Protein AF-A0A9J7Z2G0-F1 (afdb_monomer_lite)

Structure (mmCIF, N/CA/C/O backbone):
data_AF-A0A9J7Z2G0-F1
#
_entry.id   AF-A0A9J7Z2G0-F1
#
loop_
_atom_site.group_PDB
_atom_site.id
_atom_site.type_symbol
_atom_site.label_atom_id
_atom_site.label_alt_id
_atom_site.label_comp_id
_atom_site.label_asym_id
_atom_site.label_entity_id
_atom_site.label_seq_id
_atom_site.pdbx_PDB_ins_code
_atom_site.Cartn_x
_atom_site.Cartn_y
_atom_site.Cartn_z
_atom_site.occupancy
_atom_site.B_iso_or_equiv
_atom_site.auth_seq_id
_atom_site.auth_comp_id
_atom_site.auth_asym_id
_atom_site.auth_atom_id
_atom_site.pdbx_PDB_model_num
ATOM 1 N N . MET A 1 1 ? 30.713 -12.172 -18.443 1.00 35.97 1 MET A N 1
ATOM 2 C CA . MET A 1 1 ? 30.076 -11.148 -17.592 1.00 35.97 1 MET A CA 1
ATOM 3 C C . MET A 1 1 ? 29.153 -10.336 -18.476 1.00 35.97 1 MET A C 1
ATOM 5 O O . MET A 1 1 ? 29.620 -9.737 -19.434 1.00 35.97 1 MET A O 1
ATOM 9 N N . LEU A 1 2 ? 27.849 -10.453 -18.229 1.00 35.03 2 LEU A N 1
ATOM 10 C CA . LEU A 1 2 ? 26.790 -9.751 -18.948 1.00 35.03 2 LEU A CA 1
ATOM 11 C C . LEU A 1 2 ? 26.862 -8.249 -18.650 1.00 35.03 2 LEU A C 1
ATOM 13 O O . LEU A 1 2 ? 26.933 -7.889 -17.480 1.00 35.03 2 LEU A O 1
ATOM 17 N N . SER A 1 3 ? 26.760 -7.403 -19.676 1.00 34.62 3 SER A N 1
ATOM 18 C CA . SER A 1 3 ? 25.885 -6.221 -19.673 1.00 34.62 3 SER A CA 1
ATOM 19 C C . SER A 1 3 ? 26.054 -5.448 -20.981 1.00 34.62 3 SER A C 1
ATOM 21 O O . SER A 1 3 ? 27.073 -4.801 -21.182 1.00 34.62 3 SER A O 1
ATOM 23 N N . CYS A 1 4 ? 25.042 -5.508 -21.840 1.00 28.81 4 CYS A N 1
ATOM 24 C CA . CYS A 1 4 ? 24.604 -4.383 -22.662 1.00 28.81 4 CYS A CA 1
ATOM 25 C C . CYS A 1 4 ? 23.135 -4.657 -22.999 1.00 28.81 4 CYS A C 1
ATOM 27 O O . CYS A 1 4 ? 22.823 -5.391 -23.933 1.00 28.81 4 CYS A O 1
ATOM 29 N N . CYS A 1 5 ? 22.228 -4.122 -22.176 1.00 31.44 5 CYS A N 1
ATOM 30 C CA . CYS A 1 5 ? 20.826 -3.993 -22.551 1.00 31.44 5 CYS A CA 1
ATOM 31 C C . CYS A 1 5 ? 20.758 -3.094 -23.783 1.00 31.44 5 CYS A C 1
ATOM 33 O O . CYS A 1 5 ? 20.996 -1.891 -23.700 1.00 31.44 5 CYS A O 1
ATOM 35 N N . GLN A 1 6 ? 20.428 -3.704 -24.913 1.00 35.38 6 GLN A N 1
ATOM 36 C CA . GLN A 1 6 ? 20.092 -3.030 -26.148 1.00 35.38 6 GLN A CA 1
ATOM 37 C C . GLN A 1 6 ? 18.622 -3.325 -26.423 1.00 35.38 6 GLN A C 1
ATOM 39 O O . GLN A 1 6 ? 18.268 -4.429 -26.821 1.00 35.38 6 GLN A O 1
ATOM 44 N N . ALA A 1 7 ? 17.764 -2.344 -26.176 1.00 35.56 7 ALA A N 1
ATOM 45 C CA . ALA A 1 7 ? 16.474 -2.236 -26.838 1.00 35.56 7 ALA A CA 1
ATOM 46 C C . ALA A 1 7 ? 16.073 -0.765 -26.804 1.00 35.56 7 ALA A C 1
ATOM 48 O O . ALA A 1 7 ? 15.601 -0.234 -25.801 1.00 35.56 7 ALA A O 1
ATOM 49 N N . ALA A 1 8 ? 16.364 -0.106 -27.918 1.00 35.75 8 ALA A N 1
ATOM 50 C CA . ALA A 1 8 ? 15.862 1.206 -28.254 1.00 35.75 8 ALA A CA 1
ATOM 51 C C . ALA A 1 8 ? 14.342 1.142 -28.464 1.00 35.75 8 ALA A C 1
ATOM 53 O O . ALA A 1 8 ? 13.845 0.210 -29.095 1.00 35.75 8 ALA A O 1
ATOM 54 N N . PHE A 1 9 ? 13.626 2.172 -28.018 1.00 31.77 9 PHE A N 1
ATOM 55 C CA . PHE A 1 9 ? 12.372 2.572 -28.646 1.00 31.77 9 PHE A CA 1
ATOM 56 C C . PHE A 1 9 ? 12.591 3.973 -29.215 1.00 31.77 9 PHE A C 1
ATOM 58 O O . PHE A 1 9 ? 12.751 4.944 -28.479 1.00 31.77 9 PHE A O 1
ATOM 65 N N . GLN A 1 10 ? 12.700 4.043 -30.540 1.00 34.38 10 GLN A N 1
ATOM 66 C CA . GLN A 1 10 ? 12.714 5.281 -31.306 1.00 34.38 10 GLN A CA 1
ATOM 67 C C . GLN A 1 10 ? 11.267 5.699 -31.571 1.00 34.38 10 GLN A C 1
ATOM 69 O O . GLN A 1 10 ? 10.524 4.923 -32.161 1.00 34.38 10 GLN A O 1
ATOM 74 N N . ILE A 1 11 ? 10.908 6.944 -31.249 1.00 35.47 11 ILE A N 1
ATOM 75 C CA . ILE A 1 11 ? 10.063 7.758 -32.132 1.00 35.47 11 ILE A CA 1
ATOM 76 C C . ILE A 1 11 ? 10.730 9.135 -32.250 1.00 35.47 11 ILE A C 1
ATOM 78 O O . ILE A 1 11 ? 10.776 9.908 -31.302 1.00 35.47 11 ILE A O 1
ATOM 82 N N . LEU A 1 12 ? 11.331 9.322 -33.428 1.00 36.03 12 LEU A N 1
ATOM 83 C CA . LEU A 1 12 ? 11.618 10.543 -34.189 1.00 36.03 12 LEU A CA 1
ATOM 84 C C . LEU A 1 12 ? 11.466 11.897 -33.469 1.00 36.03 12 LEU A C 1
ATOM 86 O O . LEU A 1 12 ? 10.366 12.281 -33.105 1.00 36.03 12 LEU A O 1
ATOM 90 N N . HIS A 1 13 ? 12.535 12.698 -33.442 1.00 33.91 13 HIS A N 1
ATOM 91 C CA . HIS A 1 13 ? 12.681 13.829 -34.368 1.00 33.91 13 HIS A CA 1
ATOM 92 C C . HIS A 1 13 ? 14.076 14.477 -34.259 1.00 33.91 13 HIS A C 1
ATOM 94 O O . HIS A 1 13 ? 14.546 14.823 -33.183 1.00 33.91 13 HIS A O 1
ATOM 100 N N . ASN A 1 14 ? 14.643 14.713 -35.442 1.00 32.53 14 ASN A N 1
ATOM 101 C CA . ASN A 1 14 ? 15.646 15.710 -35.819 1.00 32.53 14 ASN A CA 1
ATOM 102 C C . ASN A 1 14 ? 17.164 15.464 -35.668 1.00 32.53 14 ASN A C 1
ATOM 104 O O . ASN A 1 14 ? 17.743 15.386 -34.593 1.00 32.53 14 ASN A O 1
ATOM 108 N N . THR A 1 15 ? 17.766 15.520 -36.866 1.00 36.56 15 THR A N 1
ATOM 109 C CA . THR A 1 15 ? 19.086 16.044 -37.248 1.00 36.56 15 THR A CA 1
ATOM 110 C C . THR A 1 15 ? 20.342 15.256 -36.872 1.00 36.56 15 THR A C 1
ATOM 112 O O . THR A 1 15 ? 20.938 15.435 -35.822 1.00 36.56 15 THR A O 1
ATOM 115 N N . ALA A 1 16 ? 20.759 14.466 -37.869 1.00 34.38 16 ALA A N 1
ATOM 116 C CA . ALA A 1 16 ? 22.064 14.513 -38.533 1.00 34.38 16 ALA A CA 1
ATOM 117 C C . ALA A 1 16 ? 23.343 14.208 -37.728 1.00 34.38 16 ALA A C 1
ATOM 119 O O . ALA A 1 16 ? 23.785 14.983 -36.892 1.00 34.38 16 ALA A O 1
ATOM 120 N N . GLY A 1 17 ? 24.046 13.170 -38.198 1.00 31.39 17 GLY A N 1
ATOM 121 C CA . GLY A 1 17 ? 25.490 13.273 -38.416 1.00 31.39 17 GLY A CA 1
ATOM 122 C C . GLY A 1 17 ? 26.385 12.529 -37.430 1.00 31.39 17 GLY A C 1
ATOM 123 O O . GLY A 1 17 ? 26.792 13.081 -36.422 1.00 31.39 17 GLY A O 1
ATOM 124 N N . LEU A 1 18 ? 26.732 11.295 -37.815 1.00 38.94 18 LEU A N 1
ATOM 125 C CA . LEU A 1 18 ? 28.048 10.648 -37.682 1.00 38.94 18 LEU A CA 1
ATOM 126 C C . LEU A 1 18 ? 28.835 10.883 -36.380 1.00 38.94 18 LEU A C 1
ATOM 128 O O . LEU A 1 18 ? 29.514 11.892 -36.243 1.00 38.94 18 LEU A O 1
ATOM 132 N N . ASN A 1 19 ? 28.923 9.857 -35.526 1.00 36.66 19 ASN A N 1
ATOM 133 C CA . ASN A 1 19 ? 30.047 9.734 -34.598 1.00 36.66 19 ASN A CA 1
ATOM 134 C C . ASN A 1 19 ? 30.812 8.433 -34.831 1.00 36.66 19 ASN A C 1
ATOM 136 O O . ASN A 1 19 ? 30.403 7.334 -34.463 1.00 36.66 19 ASN A O 1
ATOM 140 N N . HIS A 1 20 ? 31.948 8.633 -35.488 1.00 35.44 20 HIS A N 1
ATOM 141 C CA . HIS A 1 20 ? 33.084 7.741 -35.601 1.00 35.44 20 HIS A CA 1
ATOM 142 C C . HIS A 1 20 ? 33.699 7.557 -34.201 1.00 35.44 20 HIS A C 1
ATOM 144 O O . HIS A 1 20 ? 34.057 8.534 -33.544 1.00 35.44 20 HIS A O 1
ATOM 150 N N . CYS A 1 21 ? 33.838 6.322 -33.720 1.00 33.44 21 CYS A N 1
ATOM 151 C CA . CYS A 1 21 ? 34.615 6.043 -32.514 1.00 33.44 21 CYS A CA 1
ATOM 152 C C . CYS A 1 21 ? 36.114 6.068 -32.842 1.00 33.44 21 CYS A C 1
ATOM 154 O O . CYS A 1 21 ? 36.571 5.188 -33.568 1.00 33.44 21 CYS A O 1
ATOM 156 N N . ASN A 1 22 ? 36.905 6.972 -32.246 1.00 34.47 22 ASN A N 1
ATOM 157 C CA . ASN A 1 22 ? 38.257 6.607 -31.799 1.00 34.47 22 ASN A CA 1
ATOM 158 C C . ASN A 1 22 ? 38.943 7.610 -30.848 1.00 34.47 22 ASN A C 1
ATOM 160 O O . ASN A 1 22 ? 39.046 8.794 -31.135 1.00 34.47 22 ASN A O 1
ATOM 164 N N . ARG A 1 23 ? 39.507 7.014 -29.786 1.00 38.66 23 ARG A N 1
ATOM 165 C CA . ARG A 1 23 ? 40.849 7.192 -29.190 1.00 38.66 23 ARG A CA 1
ATOM 166 C C . ARG A 1 23 ? 41.344 8.550 -28.650 1.00 38.66 23 ARG A C 1
ATOM 168 O O . ARG A 1 23 ? 41.583 9.492 -29.383 1.00 38.66 23 ARG A O 1
ATOM 175 N N . HIS A 1 24 ? 41.703 8.486 -27.356 1.00 31.61 24 HIS A N 1
ATOM 176 C CA . HIS A 1 24 ? 42.958 8.930 -26.715 1.00 31.61 24 HIS A CA 1
ATOM 177 C C . HIS A 1 24 ? 43.595 10.265 -27.156 1.00 31.61 24 HIS A C 1
ATOM 179 O O . HIS A 1 24 ? 44.191 10.332 -28.222 1.00 31.61 24 HIS A O 1
ATOM 185 N N . SER A 1 25 ? 43.735 11.224 -26.230 1.00 35.62 25 SER A N 1
ATOM 186 C CA . SER A 1 25 ? 45.020 11.549 -25.572 1.00 35.62 25 SER A CA 1
ATOM 187 C C . SER A 1 25 ? 44.882 12.753 -24.619 1.00 35.62 25 SER A C 1
ATOM 189 O O . SER A 1 25 ? 43.899 13.483 -24.632 1.00 35.62 25 SER A O 1
ATOM 191 N N . LYS A 1 26 ? 45.882 12.892 -23.749 1.00 42.88 26 LYS A N 1
ATOM 192 C CA . LYS A 1 26 ? 46.032 13.771 -22.580 1.00 42.88 26 LYS A CA 1
ATOM 193 C C . LYS A 1 26 ? 46.103 15.262 -22.954 1.00 42.88 26 LYS A C 1
ATOM 195 O O . LYS A 1 26 ? 46.823 15.584 -23.888 1.00 42.88 26 LYS A O 1
ATOM 200 N N . SER A 1 27 ? 45.538 16.163 -22.139 1.00 32.69 27 SER A N 1
ATOM 201 C CA . SER A 1 27 ? 46.231 17.400 -21.721 1.00 32.69 27 SER A CA 1
ATOM 202 C C . SER A 1 27 ? 45.491 18.158 -20.612 1.00 32.69 27 SER A C 1
ATOM 204 O O . SER A 1 27 ? 44.267 18.171 -20.526 1.00 32.69 27 SER A O 1
ATOM 206 N N . THR A 1 28 ? 46.290 18.774 -19.754 1.00 41.06 28 THR A N 1
ATOM 207 C CA . THR A 1 28 ? 45.977 19.458 -18.501 1.00 41.06 28 THR A CA 1
ATOM 208 C C . THR A 1 28 ? 45.568 20.909 -18.751 1.00 41.06 28 THR A C 1
ATOM 210 O O . THR A 1 28 ? 46.374 21.656 -19.293 1.00 41.06 28 THR A O 1
ATOM 213 N N . VAL A 1 29 ? 44.409 21.364 -18.256 1.00 45.06 29 VAL A N 1
ATOM 214 C CA . VAL A 1 29 ? 44.161 22.796 -17.985 1.00 45.06 29 VAL A CA 1
ATOM 215 C C . VAL A 1 29 ? 43.347 22.940 -16.695 1.00 45.06 29 VAL A C 1
ATOM 217 O O . VAL A 1 29 ? 42.238 22.428 -16.562 1.00 45.06 29 VAL A O 1
ATOM 220 N N . LYS A 1 30 ? 43.942 23.618 -15.709 1.00 42.94 30 LYS A N 1
ATOM 221 C CA . LYS A 1 30 ? 43.324 24.015 -14.437 1.00 42.94 30 LYS A CA 1
ATOM 222 C C . LYS A 1 30 ? 42.410 25.234 -14.642 1.00 42.94 30 LYS A C 1
ATOM 224 O O . LYS A 1 30 ? 42.789 26.157 -15.350 1.00 42.94 30 LYS A O 1
ATOM 229 N N . ARG A 1 31 ? 41.373 25.302 -13.788 1.00 36.78 31 ARG A N 1
ATOM 230 C CA . ARG A 1 31 ? 40.747 26.516 -13.205 1.00 36.78 31 ARG A CA 1
ATOM 231 C C . ARG A 1 31 ? 39.585 27.156 -13.992 1.00 36.78 31 ARG A C 1
ATOM 233 O O . ARG A 1 31 ? 39.802 27.929 -14.907 1.00 36.78 31 ARG A O 1
ATOM 240 N N . LEU A 1 32 ? 38.360 26.985 -13.491 1.00 36.69 32 LEU A N 1
ATOM 241 C CA . LEU A 1 32 ? 37.660 27.996 -12.680 1.00 36.69 32 LEU A CA 1
ATOM 242 C C . LEU A 1 32 ? 36.453 27.327 -12.000 1.00 36.69 32 LEU A C 1
ATOM 244 O O . LEU A 1 32 ? 35.655 26.659 -12.649 1.00 36.69 32 LEU A O 1
ATOM 248 N N . ARG A 1 33 ? 36.349 27.460 -10.674 1.00 47.72 33 ARG A N 1
ATOM 249 C CA . ARG A 1 33 ? 35.163 27.049 -9.918 1.00 47.72 33 ARG A CA 1
ATOM 250 C C . ARG A 1 33 ? 34.082 28.103 -10.136 1.00 47.72 33 ARG A C 1
ATOM 252 O O . ARG A 1 33 ? 34.175 29.173 -9.545 1.00 47.72 33 ARG A O 1
ATOM 259 N N . THR A 1 34 ? 33.053 27.768 -10.900 1.00 44.78 34 THR A N 1
ATOM 260 C CA . THR A 1 34 ? 31.763 28.456 -10.819 1.00 44.78 34 THR A CA 1
ATOM 261 C C . THR A 1 34 ? 30.806 27.500 -10.121 1.00 44.78 34 THR A C 1
ATOM 263 O O . THR A 1 34 ? 30.334 26.531 -10.706 1.00 44.78 34 THR A O 1
ATOM 266 N N . LEU A 1 35 ? 30.608 27.715 -8.821 1.00 52.28 35 LEU A N 1
ATOM 267 C CA . LEU A 1 35 ? 29.524 27.094 -8.068 1.00 52.28 35 LEU A CA 1
ATOM 268 C C . LEU A 1 35 ? 28.224 27.719 -8.578 1.00 52.28 35 LEU A C 1
ATOM 270 O O . LEU A 1 35 ? 28.014 28.910 -8.367 1.00 52.28 35 LEU A O 1
ATOM 274 N N . SER A 1 36 ? 27.375 26.946 -9.254 1.00 47.72 36 SER A N 1
ATOM 275 C CA . SER A 1 36 ? 26.015 27.383 -9.561 1.00 47.72 36 SER A CA 1
ATOM 276 C C . SER A 1 36 ? 25.017 26.251 -9.343 1.00 47.72 36 SER A C 1
ATOM 278 O O . SER A 1 36 ? 25.036 25.242 -10.038 1.00 47.72 36 SER A O 1
ATOM 280 N N . LEU A 1 37 ? 24.222 26.487 -8.300 1.00 45.59 37 LEU A N 1
ATOM 281 C CA . LEU A 1 37 ? 22.888 26.005 -7.964 1.00 45.59 37 LEU A CA 1
ATOM 282 C C . LEU A 1 37 ? 22.573 24.507 -8.099 1.00 45.59 37 LEU A C 1
ATOM 284 O O . LEU A 1 37 ? 22.279 23.974 -9.159 1.00 45.59 37 LEU A O 1
ATOM 288 N N . HIS A 1 38 ? 22.529 23.894 -6.915 1.00 39.88 38 HIS A N 1
ATOM 289 C CA . HIS A 1 38 ? 21.610 22.845 -6.491 1.00 39.88 38 HIS A CA 1
ATOM 290 C C . HIS A 1 38 ? 20.366 22.679 -7.383 1.00 39.88 38 HIS A C 1
ATOM 292 O O . HIS A 1 38 ? 19.371 23.373 -7.194 1.00 39.88 38 HIS A O 1
ATOM 298 N N . GLU A 1 39 ? 20.358 21.648 -8.220 1.00 47.91 39 GLU A N 1
ATOM 299 C CA . GLU A 1 39 ? 19.158 20.830 -8.357 1.00 47.91 39 GLU A CA 1
ATOM 300 C C . GLU A 1 39 ? 19.327 19.634 -7.427 1.00 47.91 39 GLU A C 1
ATOM 302 O O . GLU A 1 39 ? 19.756 18.548 -7.812 1.00 47.91 39 GLU A O 1
ATOM 307 N N . VAL A 1 40 ? 19.002 19.844 -6.149 1.00 47.50 40 VAL A N 1
ATOM 308 C CA . VAL A 1 40 ? 18.591 18.720 -5.312 1.00 47.50 40 VAL A CA 1
ATOM 309 C C . VAL A 1 40 ? 17.193 18.363 -5.796 1.00 47.50 40 VAL A C 1
ATOM 311 O O . VAL A 1 40 ? 16.191 18.760 -5.205 1.00 47.50 40 VAL A O 1
ATOM 314 N N . THR A 1 41 ? 17.107 17.620 -6.899 1.00 43.62 41 THR A N 1
ATOM 315 C CA . THR A 1 41 ? 15.959 16.744 -7.091 1.00 43.62 41 THR A CA 1
ATOM 316 C C . THR A 1 41 ? 16.040 15.741 -5.955 1.00 43.62 41 THR A C 1
ATOM 318 O O . THR A 1 41 ? 16.717 14.718 -6.057 1.00 43.62 41 THR A O 1
ATOM 321 N N . ALA A 1 42 ? 15.397 16.067 -4.837 1.00 49.50 42 ALA A N 1
ATOM 322 C CA . ALA A 1 42 ? 15.062 15.108 -3.805 1.00 49.50 42 ALA A CA 1
ATOM 323 C C . ALA A 1 42 ? 14.018 14.162 -4.406 1.00 49.50 42 ALA A C 1
ATOM 325 O O . ALA A 1 42 ? 12.842 14.179 -4.051 1.00 49.50 42 ALA A O 1
ATOM 326 N N . VAL A 1 43 ? 14.453 13.324 -5.352 1.00 49.22 43 VAL A N 1
ATOM 327 C CA . VAL A 1 43 ? 13.868 12.000 -5.486 1.00 49.22 43 VAL A CA 1
ATOM 328 C C . VAL A 1 43 ? 14.015 11.447 -4.085 1.00 49.22 43 VAL A C 1
ATOM 330 O O . VAL A 1 43 ? 15.124 11.450 -3.554 1.00 49.22 43 VAL A O 1
ATOM 333 N N . ALA A 1 44 ? 12.903 11.134 -3.428 1.00 50.00 44 ALA A N 1
ATOM 334 C CA . ALA A 1 44 ? 12.924 10.509 -2.122 1.00 50.00 44 ALA A CA 1
ATOM 335 C C . ALA A 1 44 ? 13.639 9.162 -2.285 1.00 50.00 44 ALA A C 1
ATOM 337 O O . ALA A 1 44 ? 13.010 8.126 -2.510 1.00 50.00 44 ALA A O 1
ATOM 338 N N . ASP A 1 45 ? 14.969 9.197 -2.261 1.00 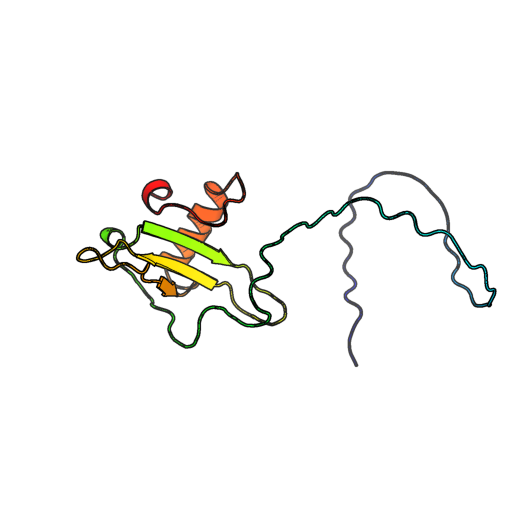53.59 45 ASP A N 1
ATOM 339 C CA . ASP A 1 45 ? 15.839 8.057 -2.444 1.00 53.59 45 ASP A CA 1
ATOM 340 C C . ASP A 1 45 ? 15.831 7.366 -1.090 1.00 53.59 45 ASP A C 1
ATOM 342 O O . ASP A 1 45 ? 16.702 7.516 -0.235 1.00 53.59 45 ASP A O 1
ATOM 346 N N . GLY A 1 46 ? 14.699 6.704 -0.835 1.00 59.31 46 GLY A N 1
ATOM 347 C CA . GLY A 1 46 ? 14.547 5.812 0.294 1.00 59.31 46 GLY A CA 1
ATOM 348 C C . GLY A 1 46 ? 15.712 4.828 0.295 1.00 59.31 46 GLY A C 1
ATOM 349 O O . GLY A 1 46 ? 16.313 4.605 -0.759 1.00 59.31 46 GLY A O 1
ATOM 350 N N . PRO A 1 47 ? 16.006 4.220 1.448 1.00 67.62 47 PRO A N 1
ATOM 351 C CA . PRO A 1 47 ? 17.211 3.450 1.659 1.00 67.62 47 PRO A CA 1
ATOM 352 C C . PRO A 1 47 ? 17.473 2.476 0.510 1.00 67.62 47 PRO A C 1
ATOM 354 O O . PRO A 1 47 ? 16.561 1.951 -0.131 1.00 67.62 47 PRO A O 1
ATOM 357 N N . ASP A 1 48 ? 18.751 2.181 0.315 1.00 73.69 48 ASP A N 1
ATOM 358 C CA . ASP A 1 48 ? 19.271 1.178 -0.614 1.00 73.69 48 ASP A CA 1
ATOM 359 C C . ASP A 1 48 ? 18.718 -0.246 -0.378 1.00 73.69 48 ASP A C 1
ATOM 361 O O . ASP A 1 48 ? 19.185 -1.201 -0.976 1.00 73.69 48 ASP A O 1
ATOM 365 N N . ARG A 1 49 ? 17.755 -0.438 0.518 1.00 83.19 49 ARG A N 1
ATOM 366 C CA . ARG A 1 49 ? 17.122 -1.708 0.871 1.00 83.19 49 ARG A CA 1
ATOM 367 C C . ARG A 1 49 ? 15.613 -1.503 0.958 1.00 83.19 49 ARG A C 1
ATOM 369 O O . ARG A 1 49 ? 15.160 -0.378 1.147 1.00 83.19 49 ARG A O 1
ATOM 376 N N . CYS A 1 50 ? 14.854 -2.589 0.855 1.00 88.00 50 CYS A N 1
ATOM 377 C CA . CYS A 1 50 ? 13.408 -2.555 1.063 1.00 88.00 50 CYS A CA 1
ATOM 378 C C . CYS A 1 50 ? 13.050 -1.911 2.416 1.00 88.00 50 CYS A C 1
ATOM 380 O O . CYS A 1 50 ? 13.722 -2.159 3.425 1.00 88.00 50 CYS A O 1
ATOM 382 N N . TRP A 1 51 ? 11.995 -1.101 2.435 1.00 88.25 51 TRP A N 1
ATOM 383 C CA . TRP A 1 51 ? 11.425 -0.532 3.658 1.00 88.25 51 TRP A CA 1
ATOM 384 C C . TRP A 1 51 ? 10.736 -1.599 4.516 1.00 88.25 51 TRP A C 1
ATOM 386 O O . TRP A 1 51 ? 10.758 -1.540 5.746 1.00 88.25 51 TRP A O 1
ATOM 396 N N . CYS A 1 52 ? 10.133 -2.591 3.871 1.00 89.75 52 CYS A N 1
ATOM 397 C CA . CYS A 1 52 ? 9.373 -3.655 4.497 1.00 89.75 52 CYS A CA 1
ATOM 398 C C . CYS A 1 52 ? 10.284 -4.806 4.936 1.00 89.75 52 CYS A C 1
ATOM 400 O O . CYS A 1 52 ? 10.701 -5.639 4.132 1.00 89.75 52 CYS A O 1
ATOM 402 N N . LEU A 1 53 ? 10.553 -4.892 6.242 1.00 79.12 53 LEU A N 1
ATOM 403 C CA . LEU A 1 53 ? 11.306 -5.989 6.854 1.00 79.12 53 LEU A CA 1
ATOM 404 C C . LEU A 1 53 ? 10.331 -7.086 7.326 1.00 79.12 53 LEU A C 1
ATOM 406 O O . LEU A 1 53 ? 9.681 -6.954 8.357 1.00 79.12 53 LEU A O 1
ATOM 410 N N . ASN A 1 54 ? 10.221 -8.175 6.559 1.00 62.75 54 ASN A N 1
ATOM 411 C CA . ASN A 1 54 ? 9.642 -9.473 6.960 1.00 62.75 54 ASN A CA 1
ATOM 412 C C . ASN A 1 54 ? 8.133 -9.554 7.295 1.00 62.75 54 ASN A C 1
ATOM 414 O O . ASN A 1 54 ? 7.655 -10.639 7.619 1.00 62.75 54 ASN A O 1
ATOM 418 N N . GLY A 1 55 ? 7.357 -8.470 7.177 1.00 64.25 55 GLY A N 1
ATOM 419 C CA . GLY A 1 55 ? 5.932 -8.459 7.540 1.00 64.25 55 GLY A CA 1
ATOM 420 C C . GLY A 1 55 ? 5.038 -7.764 6.520 1.00 64.25 55 GLY A C 1
ATOM 421 O O . GLY A 1 55 ? 4.626 -6.628 6.737 1.00 64.25 55 GLY A O 1
ATOM 422 N N . VAL A 1 56 ? 4.701 -8.447 5.422 1.00 78.75 56 VAL A N 1
ATOM 423 C CA . VAL A 1 56 ? 3.642 -8.001 4.502 1.00 78.75 56 VAL A CA 1
ATOM 424 C C . VAL A 1 56 ? 2.306 -8.602 4.915 1.00 78.75 56 VAL A C 1
ATOM 426 O O . VAL A 1 56 ? 2.076 -9.809 4.831 1.00 78.75 56 VAL A O 1
ATOM 429 N N . THR A 1 57 ? 1.403 -7.737 5.356 1.00 86.12 57 THR A N 1
ATOM 430 C CA . THR A 1 57 ? 0.018 -8.105 5.643 1.00 86.12 57 THR A CA 1
ATOM 431 C C . THR A 1 57 ? -0.742 -8.345 4.338 1.00 86.12 57 THR A C 1
ATOM 433 O O . THR A 1 57 ? -0.466 -7.727 3.308 1.00 86.12 57 THR A O 1
ATOM 436 N N . LYS A 1 58 ? -1.696 -9.282 4.351 1.00 90.31 58 LYS A N 1
ATOM 437 C CA . LYS A 1 58 ? -2.553 -9.558 3.182 1.00 90.31 58 LYS A CA 1
ATOM 438 C C . LYS A 1 58 ? -3.738 -8.595 3.092 1.00 90.31 58 LYS A C 1
ATOM 440 O O . LYS A 1 58 ? -4.264 -8.395 2.000 1.00 90.31 58 LYS A O 1
ATOM 445 N N . TYR A 1 59 ? -4.172 -8.075 4.238 1.00 94.56 59 TYR A N 1
ATOM 446 C CA . TYR A 1 59 ? -5.348 -7.231 4.376 1.00 94.56 59 TYR A CA 1
ATOM 447 C C . TYR A 1 59 ? -5.241 -6.356 5.628 1.00 94.56 59 TYR A C 1
ATOM 449 O O . TYR A 1 59 ? -4.765 -6.827 6.663 1.00 94.56 59 TYR A O 1
ATOM 457 N N . VAL A 1 60 ? -5.722 -5.120 5.528 1.00 94.31 60 VAL A N 1
ATOM 458 C CA . VAL A 1 60 ? -5.969 -4.198 6.643 1.00 94.31 60 VAL A CA 1
ATOM 459 C C . VAL A 1 60 ? -7.347 -3.559 6.431 1.00 94.31 60 VAL A C 1
ATOM 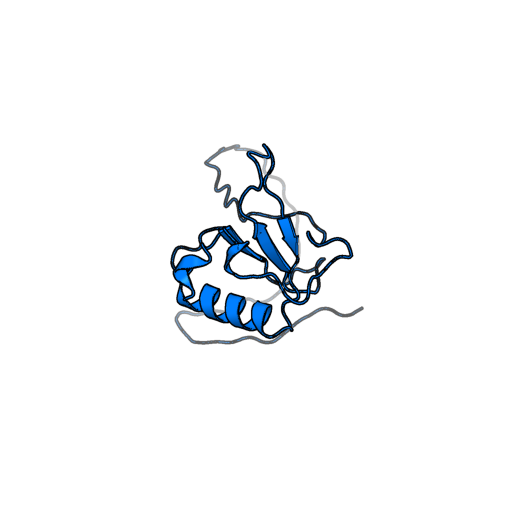461 O O . VAL A 1 60 ? -7.608 -3.102 5.315 1.00 94.31 60 VAL A O 1
ATOM 464 N N . PRO A 1 61 ? -8.240 -3.509 7.436 1.00 94.94 61 PRO A N 1
ATOM 465 C CA . PRO A 1 61 ? -9.536 -2.846 7.300 1.00 94.94 61 PRO A CA 1
ATOM 466 C C . PRO A 1 61 ? -9.387 -1.398 6.835 1.00 94.94 61 PRO A C 1
ATOM 468 O O . PRO A 1 61 ? -8.510 -0.668 7.295 1.00 94.94 61 PRO A O 1
ATOM 471 N N . ARG A 1 62 ? -10.237 -0.966 5.900 1.00 93.69 62 ARG A N 1
ATOM 472 C CA . ARG A 1 62 ? -10.135 0.373 5.295 1.00 93.69 62 ARG A CA 1
ATOM 473 C C . ARG A 1 62 ? -10.274 1.468 6.351 1.00 93.69 62 ARG A C 1
ATOM 475 O O . ARG A 1 62 ? -9.634 2.511 6.254 1.00 93.69 62 ARG A O 1
ATOM 482 N N . GLU A 1 63 ? -11.116 1.220 7.340 1.00 93.44 63 GLU A N 1
ATOM 483 C CA . GLU A 1 63 ? -11.476 2.128 8.419 1.00 93.44 63 GLU A CA 1
ATOM 484 C C . GLU A 1 63 ? -10.265 2.466 9.292 1.00 93.44 63 GLU A C 1
ATOM 486 O O . GLU A 1 63 ? -10.211 3.566 9.842 1.00 93.44 63 GLU A O 1
ATOM 491 N N . GLU A 1 64 ? -9.286 1.561 9.361 1.00 94.12 64 GLU A N 1
ATOM 492 C CA . GLU A 1 64 ? -8.033 1.727 10.098 1.00 94.12 64 GLU A CA 1
ATOM 493 C C . GLU A 1 64 ? -6.968 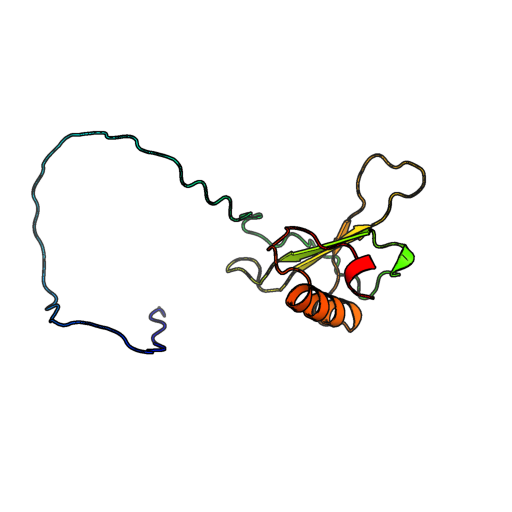2.484 9.299 1.00 94.12 64 GLU A C 1
ATOM 495 O O . GLU A 1 64 ? -6.036 3.019 9.892 1.00 94.12 64 GLU A O 1
ATOM 500 N N . ILE A 1 65 ? -7.080 2.554 7.970 1.00 95.62 65 ILE A N 1
ATOM 501 C CA . ILE A 1 65 ? -6.079 3.196 7.111 1.00 95.62 65 ILE A CA 1
ATOM 502 C C . ILE A 1 65 ? -6.354 4.702 7.063 1.00 95.62 65 ILE A C 1
ATOM 504 O O . ILE A 1 65 ? -7.481 5.141 6.835 1.00 95.62 65 ILE A O 1
ATOM 508 N N . GLU A 1 66 ? -5.323 5.511 7.268 1.00 95.62 66 GLU A N 1
ATOM 509 C CA . GLU A 1 66 ? -5.380 6.961 7.073 1.00 95.62 66 GLU A CA 1
ATOM 510 C C . GLU A 1 66 ? -4.948 7.312 5.645 1.00 95.62 66 GLU A C 1
ATOM 512 O O . GLU A 1 66 ? -5.706 7.871 4.843 1.00 95.62 66 GLU A O 1
ATOM 517 N N . GLU A 1 67 ? -3.741 6.886 5.298 1.00 97.12 67 GLU A N 1
ATOM 518 C CA . GLU A 1 67 ? -3.107 7.113 4.009 1.00 97.12 67 GLU A CA 1
ATOM 519 C C . GLU A 1 67 ? -2.139 5.977 3.679 1.00 97.12 67 GLU A C 1
ATOM 521 O O . GLU A 1 67 ? -1.873 5.094 4.498 1.00 97.12 67 GLU A O 1
ATOM 526 N N . PHE A 1 68 ? -1.630 5.973 2.455 1.00 97.25 68 PHE A N 1
ATOM 527 C CA . PHE A 1 68 ? -0.658 4.988 2.008 1.00 97.25 68 PHE A CA 1
ATOM 528 C C . PHE A 1 68 ? 0.359 5.595 1.047 1.00 97.25 68 PHE A C 1
ATOM 530 O O . PHE A 1 68 ? 0.091 6.614 0.412 1.00 97.25 68 PHE A O 1
ATOM 537 N N . SER A 1 69 ? 1.502 4.929 0.915 1.00 96.94 69 SER A N 1
ATOM 538 C CA . SER A 1 69 ? 2.557 5.217 -0.058 1.00 96.94 69 SER A CA 1
ATOM 539 C C . SER A 1 69 ? 2.850 3.975 -0.887 1.00 96.94 69 SER A C 1
ATOM 541 O O . SER A 1 69 ? 2.808 2.856 -0.368 1.00 96.94 69 SER A O 1
ATOM 543 N N . ILE A 1 70 ? 3.181 4.174 -2.164 1.00 95.75 70 ILE A N 1
ATOM 544 C CA . ILE A 1 70 ? 3.637 3.105 -3.055 1.00 95.75 70 ILE A CA 1
ATOM 545 C C . ILE A 1 70 ? 5.047 3.423 -3.535 1.00 95.75 70 ILE A C 1
ATOM 547 O O . ILE A 1 70 ? 5.278 4.452 -4.169 1.00 95.75 70 ILE A O 1
ATOM 551 N N . PHE A 1 71 ? 5.975 2.512 -3.263 1.00 93.75 71 PHE A N 1
ATOM 552 C CA . PHE A 1 71 ? 7.350 2.585 -3.732 1.00 93.75 71 PHE A CA 1
ATOM 553 C C . PHE A 1 71 ? 7.551 1.577 -4.865 1.00 93.75 71 PHE A C 1
ATOM 555 O O . PHE A 1 71 ? 7.289 0.384 -4.677 1.00 93.75 71 PHE A O 1
ATOM 562 N N . PRO A 1 72 ? 7.997 2.025 -6.050 1.00 91.75 72 PRO A N 1
ATOM 563 C CA . PRO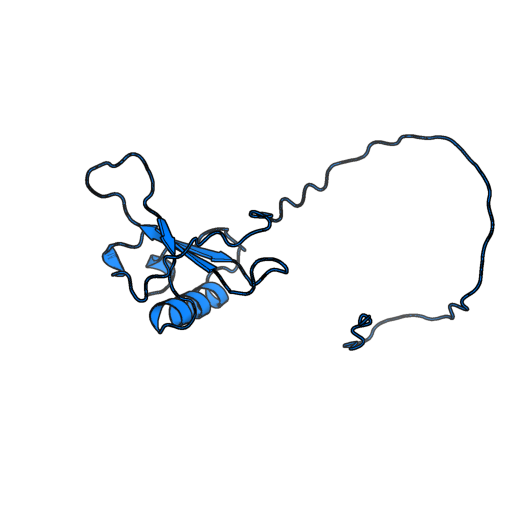 A 1 72 ? 8.261 1.125 -7.159 1.00 91.75 72 PRO A CA 1
ATOM 564 C C . PRO A 1 72 ? 9.465 0.226 -6.862 1.00 91.75 72 PRO A C 1
ATOM 566 O O . PRO A 1 72 ? 10.306 0.522 -6.011 1.00 91.75 72 PRO A O 1
ATOM 569 N N . LYS A 1 73 ? 9.569 -0.859 -7.631 1.00 90.56 73 LYS A N 1
ATOM 570 C CA . LYS A 1 73 ? 10.727 -1.754 -7.618 1.00 90.56 73 LYS A CA 1
ATOM 571 C C . LYS A 1 73 ? 12.019 -0.975 -7.895 1.00 90.56 73 LYS A C 1
ATOM 573 O O . LYS A 1 73 ? 12.084 -0.202 -8.851 1.00 90.56 73 LYS A O 1
ATOM 578 N N . LYS A 1 74 ? 13.062 -1.237 -7.105 1.00 87.19 74 LYS A N 1
ATOM 579 C CA . LYS A 1 74 ? 14.414 -0.673 -7.266 1.00 87.19 74 LYS A CA 1
ATOM 580 C C . LYS A 1 74 ? 15.446 -1.780 -7.496 1.00 87.19 74 LYS A C 1
ATOM 582 O O . LYS A 1 74 ? 15.160 -2.960 -7.311 1.00 87.19 74 LYS A O 1
ATOM 587 N N . SER A 1 75 ? 16.681 -1.409 -7.837 1.00 87.44 75 SER A N 1
ATOM 588 C CA . SER A 1 75 ? 17.796 -2.355 -8.038 1.00 87.44 75 SER A CA 1
ATOM 589 C C . SER A 1 75 ? 18.053 -3.253 -6.821 1.00 87.44 75 SER A C 1
ATOM 591 O O . SER A 1 75 ? 18.301 -4.446 -6.973 1.00 87.44 75 SER A O 1
ATOM 593 N N . LYS A 1 76 ? 17.950 -2.687 -5.615 1.00 85.19 76 LYS A N 1
ATOM 594 C CA . LYS A 1 76 ? 18.204 -3.375 -4.343 1.00 85.19 76 LYS A CA 1
ATOM 595 C C . LYS A 1 76 ? 16.933 -3.756 -3.567 1.00 85.19 76 LYS A C 1
ATOM 597 O O . LYS A 1 76 ? 17.020 -4.407 -2.530 1.00 85.19 76 LYS A O 1
ATOM 602 N N . CYS A 1 77 ? 15.753 -3.390 -4.076 1.00 86.94 77 CYS A N 1
ATOM 603 C CA . CYS A 1 77 ? 14.468 -3.882 -3.580 1.00 86.94 77 CYS A CA 1
ATOM 604 C C . CYS A 1 77 ? 13.633 -4.407 -4.747 1.00 86.94 77 CYS A C 1
ATOM 606 O O . CYS A 1 77 ? 13.034 -3.642 -5.501 1.00 86.94 77 CYS A O 1
ATOM 608 N N . GLY A 1 78 ? 13.617 -5.732 -4.905 1.00 87.06 78 GLY A N 1
ATOM 609 C CA . GLY A 1 78 ? 13.066 -6.404 -6.082 1.00 87.06 78 GLY A CA 1
ATOM 610 C C . GLY A 1 78 ? 11.538 -6.382 -6.213 1.00 87.06 78 GLY A C 1
ATOM 611 O O . GLY A 1 78 ? 11.028 -6.903 -7.206 1.00 87.06 78 GLY A O 1
ATOM 612 N N . ASN A 1 79 ? 10.836 -5.777 -5.254 1.00 87.38 79 ASN A N 1
ATOM 613 C CA . ASN A 1 79 ? 9.383 -5.793 -5.129 1.00 87.38 79 ASN A CA 1
ATOM 614 C C . ASN A 1 79 ? 8.833 -4.364 -5.061 1.00 87.38 79 ASN A C 1
ATOM 616 O O . ASN A 1 79 ? 9.524 -3.452 -4.613 1.00 87.38 79 ASN A O 1
ATOM 620 N N . VAL A 1 80 ? 7.580 -4.186 -5.480 1.00 92.62 80 VAL A N 1
ATOM 621 C CA . VAL A 1 80 ? 6.806 -2.982 -5.150 1.00 92.62 80 VAL A CA 1
ATOM 622 C C . VAL A 1 80 ? 6.467 -3.028 -3.664 1.00 92.62 80 VAL A C 1
ATOM 624 O O . VAL A 1 80 ? 6.037 -4.067 -3.160 1.00 92.62 80 VAL A O 1
ATOM 627 N N . GLU A 1 81 ? 6.628 -1.910 -2.966 1.00 94.31 81 GLU A N 1
ATOM 628 C CA . GLU A 1 81 ? 6.300 -1.811 -1.545 1.00 94.31 81 GLU A CA 1
ATOM 629 C C . GLU A 1 81 ? 5.105 -0.888 -1.349 1.00 94.31 81 GLU A C 1
ATOM 631 O O . GLU A 1 81 ? 5.088 0.241 -1.836 1.00 94.31 81 GLU A O 1
ATOM 636 N N . ILE A 1 82 ? 4.101 -1.370 -0.619 1.00 96.06 82 ILE A N 1
ATOM 637 C CA . ILE A 1 82 ? 2.945 -0.571 -0.220 1.00 96.06 82 ILE A CA 1
ATOM 638 C C . ILE A 1 82 ? 3.016 -0.409 1.291 1.00 96.06 82 ILE A C 1
ATOM 640 O O . ILE A 1 82 ? 2.937 -1.399 2.022 1.00 96.06 82 ILE A O 1
ATOM 644 N N . ILE A 1 83 ? 3.162 0.828 1.755 1.00 96.12 83 ILE A N 1
ATOM 645 C CA . ILE A 1 83 ? 3.219 1.158 3.180 1.00 96.12 83 ILE A CA 1
ATOM 646 C C . ILE A 1 83 ? 1.943 1.907 3.539 1.00 96.12 83 ILE A C 1
ATOM 648 O O . ILE A 1 83 ? 1.655 2.963 2.985 1.00 96.12 83 ILE A O 1
ATOM 652 N N . LEU A 1 84 ? 1.169 1.338 4.455 1.00 96.50 84 LEU A N 1
ATOM 653 C CA . LEU A 1 84 ? -0.033 1.932 5.020 1.00 96.50 84 LEU A CA 1
ATOM 654 C C . LEU A 1 84 ? 0.341 2.701 6.283 1.00 96.50 84 LEU A C 1
ATOM 656 O O . LEU A 1 84 ? 1.005 2.144 7.158 1.00 96.50 84 LEU A O 1
ATOM 660 N N . THR A 1 85 ? -0.142 3.929 6.403 1.00 95.75 85 THR A N 1
ATOM 661 C CA . THR A 1 85 ? -0.191 4.674 7.660 1.00 95.75 85 THR A CA 1
ATOM 662 C C . THR A 1 85 ? -1.576 4.467 8.262 1.00 95.75 85 THR A C 1
ATOM 664 O O . THR A 1 85 ? -2.589 4.769 7.626 1.00 95.75 85 THR A O 1
ATOM 667 N N . LEU A 1 86 ? -1.634 3.895 9.463 1.00 94.44 86 LEU A N 1
ATOM 668 C CA . LEU A 1 86 ? -2.885 3.659 10.176 1.00 94.44 86 LEU A CA 1
ATOM 669 C C . LEU A 1 86 ? -3.288 4.890 10.982 1.00 94.44 86 LEU A C 1
ATOM 671 O O . LEU A 1 86 ? -2.432 5.602 11.512 1.00 94.44 86 LEU A O 1
ATOM 675 N N . LYS A 1 87 ? -4.597 5.070 11.144 1.00 92.81 87 LYS A N 1
ATOM 676 C CA . LYS A 1 87 ? -5.159 6.087 12.027 1.00 92.81 87 LYS A CA 1
ATOM 677 C C . LYS A 1 87 ? -4.673 5.868 13.465 1.00 92.81 87 LYS A C 1
ATOM 679 O O . LYS A 1 87 ? -4.558 4.722 13.914 1.00 92.81 87 LYS A O 1
ATOM 684 N N . PRO A 1 88 ? -4.426 6.945 14.224 1.00 88.31 88 PRO A N 1
ATOM 685 C CA . PRO A 1 88 ? -3.980 6.837 15.602 1.00 88.31 88 PRO A CA 1
ATOM 686 C C . PRO A 1 88 ? -5.067 6.214 16.485 1.00 88.31 88 PRO A C 1
ATOM 688 O O . PRO A 1 88 ? -6.208 6.673 16.518 1.00 88.31 88 PRO A O 1
ATOM 691 N N . VAL A 1 89 ? -4.688 5.201 17.262 1.00 81.69 89 VAL A N 1
ATOM 692 C CA . VAL A 1 89 ? -5.525 4.633 18.326 1.00 81.69 89 VAL A CA 1
ATOM 693 C C . VAL A 1 89 ? -5.113 5.293 19.646 1.00 81.69 89 VAL A C 1
ATOM 695 O O . VAL A 1 89 ? -3.927 5.356 19.966 1.00 81.69 89 VAL A O 1
ATOM 698 N N . ASN A 1 90 ? -6.075 5.817 20.410 1.00 77.06 90 ASN A N 1
ATOM 699 C CA . ASN A 1 90 ? -5.878 6.334 21.776 1.00 77.06 90 ASN A CA 1
ATOM 700 C C . ASN A 1 90 ? -4.764 7.392 21.945 1.00 77.06 90 ASN A C 1
ATOM 702 O O . ASN A 1 90 ? -3.967 7.311 22.876 1.00 77.06 90 ASN A O 1
ATOM 706 N N . LYS A 1 91 ? -4.710 8.405 21.064 1.00 69.00 91 LYS A N 1
ATOM 707 C CA . LYS A 1 91 ? -3.718 9.506 21.112 1.00 69.00 91 LYS A CA 1
ATOM 708 C C . LYS A 1 91 ? -2.251 9.044 21.068 1.00 69.00 91 LYS A C 1
ATOM 710 O O . LYS A 1 91 ? -1.370 9.771 21.528 1.00 69.00 91 LYS A O 1
ATOM 715 N N . ALA A 1 92 ? -1.970 7.856 20.525 1.00 72.75 92 ALA A N 1
ATOM 716 C CA . ALA A 1 92 ? -0.598 7.419 20.302 1.00 72.75 92 ALA A CA 1
ATOM 717 C C . ALA A 1 92 ? 0.170 8.486 19.501 1.00 72.75 92 ALA A C 1
ATOM 719 O O . ALA A 1 92 ? -0.281 8.942 18.454 1.00 72.75 92 ALA A O 1
ATOM 720 N N . SER A 1 93 ? 1.332 8.889 20.012 1.00 68.19 93 SER A N 1
ATOM 721 C CA . SER A 1 93 ? 2.145 9.976 19.454 1.00 68.19 93 SER A CA 1
ATOM 722 C C . SER A 1 93 ? 2.921 9.587 18.195 1.00 68.19 93 SER A C 1
ATOM 724 O O . SER A 1 93 ? 3.544 10.440 17.569 1.00 68.19 93 SER A O 1
ATOM 726 N N . LYS A 1 94 ? 2.906 8.303 17.817 1.00 77.62 94 LYS A N 1
ATOM 727 C CA . LYS A 1 94 ? 3.620 7.782 16.651 1.00 77.62 94 LYS A CA 1
ATOM 728 C C . LYS A 1 94 ? 2.645 7.148 15.670 1.00 77.62 94 LYS A C 1
ATOM 730 O O . LYS A 1 94 ? 1.832 6.310 16.056 1.00 77.62 94 LYS A O 1
ATOM 735 N N . ALA A 1 95 ? 2.788 7.525 14.402 1.00 81.44 95 ALA A N 1
ATOM 736 C CA . ALA A 1 95 ? 2.094 6.891 13.294 1.00 81.44 95 ALA A CA 1
ATOM 737 C C . ALA A 1 95 ? 2.441 5.396 13.252 1.00 81.44 95 ALA A C 1
ATOM 739 O O . ALA A 1 95 ? 3.615 5.015 13.249 1.00 81.44 95 ALA A O 1
ATOM 740 N N . VAL A 1 96 ? 1.415 4.546 13.238 1.00 90.19 96 VAL A N 1
ATOM 741 C CA . VAL A 1 96 ? 1.595 3.100 13.108 1.00 90.19 96 VAL A CA 1
ATOM 742 C C . VAL A 1 96 ? 1.615 2.771 11.625 1.00 90.19 96 VAL A C 1
ATOM 744 O O . VAL A 1 96 ? 0.639 3.021 10.924 1.00 90.19 96 VAL A O 1
ATOM 747 N N . GLN A 1 97 ? 2.719 2.200 11.149 1.00 92.38 97 GLN A N 1
ATOM 748 C CA . GLN A 1 97 ? 2.864 1.804 9.752 1.00 92.38 97 GLN A CA 1
ATOM 749 C C . GLN A 1 97 ? 2.773 0.290 9.578 1.00 92.38 97 GLN A C 1
ATOM 751 O O . GLN A 1 97 ? 3.188 -0.480 10.450 1.00 92.38 97 GLN A O 1
ATOM 756 N N . ARG A 1 98 ? 2.226 -0.146 8.440 1.00 93.12 98 ARG A N 1
ATOM 757 C CA . ARG A 1 98 ? 2.138 -1.558 8.046 1.00 93.12 98 ARG A CA 1
ATOM 758 C C . ARG A 1 98 ? 2.469 -1.728 6.577 1.00 93.12 98 ARG A C 1
ATOM 760 O O . ARG A 1 98 ? 1.961 -0.995 5.739 1.00 93.12 98 ARG A O 1
ATOM 767 N N . CYS A 1 99 ? 3.252 -2.749 6.260 1.00 95.31 99 CYS A N 1
ATOM 768 C CA . CYS A 1 99 ? 3.452 -3.144 4.877 1.00 95.31 99 CYS A CA 1
ATOM 769 C C . CYS A 1 99 ? 2.298 -4.022 4.398 1.00 95.31 99 CYS A C 1
ATOM 771 O O . CYS A 1 99 ? 1.852 -4.935 5.104 1.00 95.31 99 CYS A O 1
ATOM 773 N N . LEU A 1 100 ? 1.827 -3.755 3.186 1.00 95.81 100 LEU A N 1
ATOM 774 C CA . LEU A 1 100 ? 0.773 -4.503 2.519 1.00 95.81 100 LEU A CA 1
ATOM 775 C C . LEU A 1 100 ? 1.357 -5.243 1.315 1.00 95.81 100 LEU A C 1
ATOM 777 O O . LEU A 1 100 ? 2.173 -4.704 0.568 1.00 95.81 100 LEU A O 1
ATOM 781 N N . SER A 1 101 ? 0.935 -6.489 1.120 1.00 94.56 101 SER A N 1
ATOM 782 C CA . SER A 1 101 ? 1.344 -7.276 -0.042 1.00 94.56 101 SER A CA 1
ATOM 783 C C . SER A 1 101 ? 0.792 -6.655 -1.338 1.00 94.56 101 SER A C 1
ATOM 785 O O . SER A 1 101 ? -0.428 -6.493 -1.447 1.00 94.56 101 SER A O 1
ATOM 787 N N . PRO A 1 102 ? 1.646 -6.353 -2.338 1.00 94.50 102 PRO A N 1
ATOM 788 C CA . PRO A 1 102 ? 1.209 -5.756 -3.605 1.00 94.50 102 PRO A CA 1
ATOM 789 C C . PRO A 1 102 ? 0.345 -6.708 -4.448 1.00 94.50 102 PRO A C 1
ATOM 791 O O . PRO A 1 102 ? -0.527 -6.259 -5.193 1.00 94.50 102 PRO A O 1
ATOM 794 N N . ASP A 1 103 ? 0.531 -8.018 -4.276 1.00 93.81 103 ASP A N 1
ATOM 795 C CA . ASP A 1 103 ? -0.083 -9.062 -5.109 1.00 93.81 103 ASP A CA 1
ATOM 796 C C . ASP A 1 103 ? -1.435 -9.554 -4.574 1.00 93.81 103 ASP A C 1
ATOM 798 O O . ASP A 1 103 ? -2.061 -10.454 -5.137 1.00 93.81 103 ASP A O 1
ATOM 802 N N . LYS A 1 104 ? -1.892 -9.023 -3.435 1.00 94.69 104 LYS A N 1
ATOM 803 C CA . LYS A 1 104 ? -3.2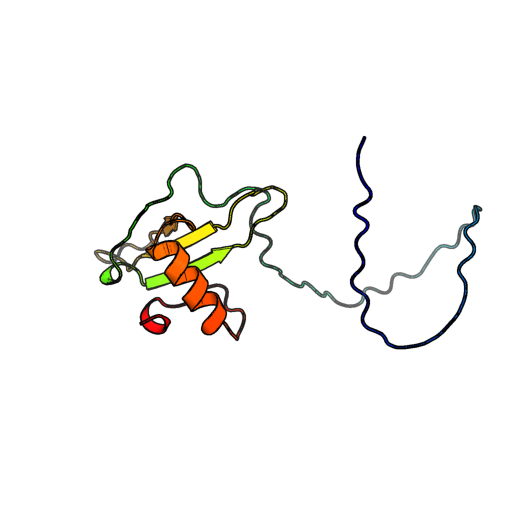21 -9.330 -2.893 1.00 94.69 104 LYS A CA 1
ATOM 804 C C . LYS A 1 104 ? -4.233 -8.307 -3.373 1.00 94.69 104 LYS A C 1
ATOM 806 O O . LYS A 1 104 ? -3.891 -7.158 -3.616 1.00 94.69 104 LYS A O 1
ATOM 811 N N . LYS A 1 105 ? -5.506 -8.719 -3.428 1.00 96.00 105 LYS A N 1
ATOM 812 C CA . LYS A 1 105 ? -6.628 -7.914 -3.944 1.00 96.00 105 LYS A CA 1
ATOM 813 C C . LYS A 1 105 ? -6.609 -6.469 -3.437 1.00 96.00 105 LYS A C 1
ATOM 815 O O . LYS A 1 105 ? -6.763 -5.547 -4.228 1.00 96.00 105 LYS A O 1
ATOM 820 N N . GLN A 1 106 ? -6.384 -6.268 -2.136 1.00 96.44 106 GLN A N 1
ATOM 821 C CA . GLN A 1 106 ? -6.286 -4.921 -1.577 1.00 96.44 106 GLN A CA 1
ATOM 822 C C . GLN A 1 106 ? -5.081 -4.149 -2.132 1.00 96.44 106 GLN A C 1
ATOM 824 O O . GLN A 1 106 ? -5.258 -3.031 -2.601 1.00 96.44 106 GLN A O 1
ATO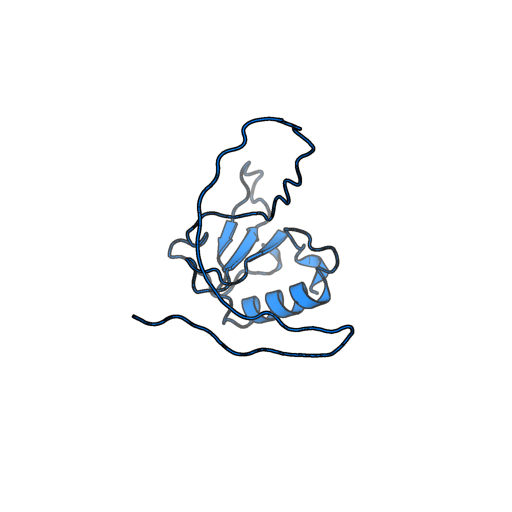M 829 N N . GLY A 1 107 ? -3.884 -4.740 -2.137 1.00 96.38 107 GLY A N 1
ATOM 830 C CA . GLY A 1 107 ? -2.678 -4.109 -2.678 1.00 96.38 107 GLY A CA 1
ATOM 831 C C . GLY A 1 107 ? -2.797 -3.769 -4.163 1.00 96.38 107 GLY A C 1
ATOM 832 O O . GLY A 1 107 ? -2.451 -2.661 -4.569 1.00 96.38 107 GLY A O 1
ATOM 833 N N . SER A 1 108 ? -3.364 -4.665 -4.971 1.00 96.81 108 SER A N 1
ATOM 834 C CA . SER A 1 108 ? -3.610 -4.405 -6.394 1.00 96.81 108 SER A CA 1
ATOM 835 C C . SER A 1 108 ? -4.621 -3.270 -6.597 1.00 96.81 108 SER A C 1
ATOM 837 O O . SER A 1 108 ? -4.400 -2.386 -7.422 1.00 96.81 108 SER A O 1
ATOM 839 N N . ASN A 1 109 ? -5.690 -3.222 -5.795 1.00 97.19 109 ASN A N 1
ATOM 840 C CA . ASN A 1 109 ? -6.664 -2.127 -5.843 1.00 97.19 109 ASN A CA 1
ATOM 841 C C . ASN A 1 109 ? -6.044 -0.776 -5.456 1.00 97.19 109 ASN A C 1
ATOM 843 O O . ASN A 1 109 ? -6.359 0.238 -6.079 1.00 97.19 109 ASN A O 1
ATOM 847 N N . LEU A 1 110 ? -5.153 -0.749 -4.460 1.00 97.25 110 LEU A N 1
ATOM 848 C CA . LEU A 1 110 ? -4.457 0.478 -4.065 1.00 97.25 110 LEU A CA 1
ATOM 849 C C . LEU A 1 110 ? -3.476 0.954 -5.140 1.00 97.25 110 LEU A C 1
ATOM 851 O O . LEU A 1 110 ? -3.432 2.151 -5.410 1.00 97.25 110 LEU A O 1
ATOM 855 N N . GLN A 1 111 ? -2.766 0.045 -5.814 1.00 97.25 111 GLN A N 1
ATOM 856 C CA . GLN A 1 111 ? -1.935 0.386 -6.978 1.00 97.25 111 GLN A CA 1
ATOM 857 C C . GLN A 1 111 ? -2.768 0.996 -8.113 1.00 97.25 111 GLN A C 1
ATOM 859 O O . GLN A 1 111 ? -2.408 2.042 -8.659 1.00 97.25 111 GLN A O 1
ATOM 864 N N . LEU A 1 112 ? -3.923 0.399 -8.426 1.00 97.50 112 LEU A N 1
ATOM 865 C CA . LEU A 1 112 ? -4.845 0.939 -9.426 1.00 97.50 112 LEU A CA 1
ATOM 866 C C . LEU A 1 112 ? -5.361 2.326 -9.029 1.00 97.50 112 LEU A C 1
ATOM 868 O O . LEU A 1 112 ? -5.339 3.241 -9.852 1.00 97.50 112 LEU A O 1
ATOM 872 N N . CYS A 1 113 ? -5.784 2.514 -7.778 1.00 97.75 113 CYS A N 1
ATOM 873 C CA . CYS A 1 113 ? -6.202 3.825 -7.290 1.00 97.75 113 CYS A CA 1
ATOM 874 C C . CYS A 1 113 ? -5.074 4.859 -7.396 1.00 97.75 113 CYS A C 1
ATOM 876 O O . CYS A 1 113 ? -5.289 5.939 -7.947 1.00 97.75 113 CYS A O 1
ATOM 878 N N . TRP A 1 114 ? -3.874 4.519 -6.919 1.00 97.44 114 TRP A N 1
ATOM 879 C CA . TRP A 1 114 ? -2.704 5.392 -6.956 1.00 97.44 114 TRP A CA 1
ATOM 880 C C . TRP A 1 114 ? -2.426 5.896 -8.369 1.00 97.44 114 TRP A C 1
ATOM 882 O O . TRP A 1 114 ? -2.341 7.103 -8.575 1.00 97.44 114 TRP A O 1
ATOM 892 N N . SER A 1 115 ? -2.395 4.988 -9.353 1.00 95.88 115 SER A N 1
ATOM 893 C CA . SER A 1 115 ? -2.161 5.332 -10.763 1.00 95.88 115 SER A CA 1
ATOM 894 C C . SER A 1 115 ? -3.189 6.312 -11.340 1.00 95.88 115 SER A C 1
ATOM 896 O O . SER A 1 115 ? -2.874 7.081 -12.241 1.00 95.88 115 SER A O 1
ATOM 898 N N . ARG A 1 116 ? -4.420 6.306 -10.812 1.00 96.12 116 ARG A N 1
ATOM 899 C CA . ARG A 1 116 ? -5.523 7.155 -11.287 1.00 96.12 116 ARG A CA 1
ATOM 900 C C . ARG A 1 116 ? -5.631 8.474 -10.533 1.00 96.12 116 ARG A C 1
ATOM 902 O O . ARG A 1 116 ? -6.162 9.437 -11.076 1.00 96.12 116 ARG A O 1
ATOM 909 N N . LYS A 1 117 ? -5.242 8.496 -9.257 1.00 96.94 117 LYS A N 1
ATOM 910 C CA . LYS A 1 117 ? -5.559 9.593 -8.331 1.00 96.94 117 LYS A CA 1
ATOM 911 C C . LYS A 1 117 ? -4.338 10.373 -7.863 1.00 96.94 117 LYS A C 1
ATOM 913 O O . LYS A 1 117 ? -4.494 11.538 -7.511 1.00 96.94 117 LYS A O 1
ATOM 918 N N . ASN A 1 118 ? -3.139 9.792 -7.885 1.00 95.06 118 ASN A N 1
ATOM 919 C CA . ASN A 1 118 ? -1.924 10.491 -7.472 1.00 95.06 118 ASN A CA 1
ATOM 920 C C . ASN A 1 118 ? -1.291 11.307 -8.616 1.00 95.06 118 ASN A C 1
ATOM 922 O O . ASN A 1 118 ? -0.116 11.156 -8.933 1.00 95.06 118 ASN A O 1
ATOM 926 N N . ILE A 1 119 ? -2.083 12.174 -9.249 1.00 93.12 119 ILE A N 1
ATOM 927 C CA . ILE A 1 119 ? -1.662 12.978 -10.412 1.00 93.12 119 ILE A CA 1
ATOM 928 C C . ILE A 1 119 ? -0.589 14.024 -10.075 1.00 93.12 119 ILE A C 1
ATOM 930 O O . ILE A 1 119 ? 0.202 14.397 -10.932 1.00 93.12 119 ILE A O 1
ATOM 934 N N . ASN A 1 120 ? -0.538 14.467 -8.815 1.00 91.56 120 ASN A N 1
ATOM 935 C CA . ASN A 1 120 ? 0.406 15.483 -8.346 1.00 91.56 120 ASN A CA 1
ATOM 936 C C . ASN A 1 120 ? 1.727 14.878 -7.846 1.00 91.56 120 ASN A C 1
ATOM 938 O O . ASN A 1 120 ? 2.539 15.599 -7.275 1.00 91.56 120 ASN A O 1
ATOM 942 N N . ASN A 1 121 ? 1.929 13.564 -8.011 1.00 89.81 121 ASN A N 1
ATOM 943 C CA . ASN A 1 121 ? 3.095 12.838 -7.501 1.00 89.81 121 ASN A CA 1
ATOM 944 C C . ASN A 1 121 ? 3.332 13.063 -5.994 1.00 89.81 121 ASN A C 1
ATOM 946 O O . ASN A 1 121 ? 4.468 13.190 -5.540 1.00 89.81 121 ASN A O 1
ATOM 950 N N . SER A 1 122 ? 2.249 13.113 -5.211 1.00 94.88 122 SER A N 1
ATOM 951 C CA . SER A 1 122 ? 2.322 13.211 -3.751 1.00 94.88 122 SER A CA 1
ATOM 952 C C . SER A 1 122 ? 3.004 11.962 -3.173 1.00 94.88 122 SER A C 1
ATOM 954 O O . SER A 1 122 ? 2.760 10.856 -3.671 1.00 94.88 122 SER A O 1
ATOM 956 N N . PRO A 1 123 ? 3.829 12.088 -2.115 1.00 94.38 123 PRO A N 1
ATOM 957 C CA . PRO A 1 123 ? 4.473 10.939 -1.473 1.00 94.38 123 PRO A CA 1
ATOM 958 C C . PRO A 1 123 ? 3.475 10.000 -0.779 1.00 94.38 123 PRO A C 1
ATOM 960 O O . PRO A 1 123 ? 3.773 8.821 -0.579 1.00 94.38 123 PRO A O 1
ATOM 963 N N . THR A 1 124 ? 2.292 10.502 -0.422 1.00 96.44 124 THR A N 1
ATOM 964 C CA . THR A 1 124 ? 1.199 9.730 0.180 1.00 96.44 124 THR A CA 1
ATOM 965 C C . THR A 1 124 ? -0.123 10.018 -0.533 1.00 96.44 124 THR A C 1
ATOM 967 O O . THR A 1 124 ? -0.311 11.077 -1.143 1.00 96.44 124 THR A O 1
ATOM 970 N N . LEU A 1 125 ? -1.063 9.077 -0.447 1.00 96.88 125 LEU A N 1
ATOM 971 C CA . LEU A 1 125 ? -2.441 9.233 -0.903 1.00 96.88 125 LEU A CA 1
ATOM 972 C C . LEU A 1 125 ? -3.404 8.802 0.208 1.00 96.88 125 LEU A C 1
ATOM 974 O O . LEU A 1 125 ? -3.283 7.711 0.765 1.00 96.88 125 LEU A O 1
ATOM 978 N N . LYS A 1 126 ? -4.391 9.649 0.518 1.00 97.00 126 LYS A N 1
ATOM 979 C CA . LYS A 1 126 ? -5.426 9.334 1.513 1.00 97.00 126 LYS A CA 1
ATOM 980 C C . LYS A 1 126 ? -6.326 8.204 1.029 1.00 97.00 126 LYS A C 1
ATOM 982 O O . LYS A 1 126 ? -6.778 8.218 -0.118 1.00 97.00 126 LYS A O 1
ATOM 987 N N . ILE A 1 127 ? -6.675 7.273 1.921 1.00 96.25 127 ILE A N 1
ATOM 988 C CA . ILE A 1 127 ? -7.544 6.136 1.565 1.00 96.25 127 ILE A CA 1
ATOM 989 C C . ILE A 1 127 ? -8.947 6.583 1.120 1.00 96.25 127 ILE A C 1
ATOM 991 O O . ILE A 1 127 ? -9.606 5.903 0.334 1.00 96.25 127 ILE A O 1
ATOM 995 N N . SER A 1 128 ? -9.402 7.747 1.595 1.00 95.44 128 SER A N 1
ATOM 996 C CA . SER A 1 128 ? -10.671 8.375 1.209 1.00 95.44 128 SER A CA 1
ATOM 997 C C . SER A 1 128 ? -10.745 8.728 -0.276 1.00 95.44 128 SER A C 1
ATOM 999 O O . SER A 1 128 ? -11.835 8.852 -0.810 1.00 95.44 128 SER A O 1
ATOM 1001 N N . ASN A 1 129 ? -9.610 8.870 -0.962 1.00 95.44 129 ASN A N 1
ATOM 1002 C CA . ASN A 1 129 ? -9.589 9.249 -2.377 1.00 95.44 129 ASN A CA 1
ATOM 1003 C C . ASN A 1 129 ? -9.806 8.051 -3.317 1.00 95.44 129 ASN A C 1
ATOM 1005 O O . ASN A 1 129 ? -9.958 8.235 -4.527 1.00 95.44 129 ASN A O 1
ATOM 1009 N N . CYS A 1 130 ? -9.783 6.831 -2.776 1.00 93.12 130 CYS A N 1
ATOM 1010 C CA . CYS A 1 130 ? -9.865 5.594 -3.546 1.00 93.12 130 CYS A CA 1
ATOM 1011 C C . CYS A 1 130 ? -11.260 4.976 -3.607 1.00 93.12 130 CYS A C 1
ATOM 1013 O O . CYS A 1 130 ? -11.454 4.050 -4.396 1.00 93.12 130 CYS A O 1
ATOM 1015 N N . PHE A 1 131 ? -12.203 5.455 -2.792 1.00 83.38 131 PHE A N 1
ATOM 1016 C CA . PHE A 1 131 ? -13.545 4.890 -2.693 1.00 83.38 131 PHE A CA 1
ATOM 1017 C C . PHE A 1 131 ? -14.537 5.901 -2.115 1.00 83.38 131 PHE A C 1
ATOM 1019 O O . PHE A 1 131 ? -14.178 6.531 -1.089 1.00 83.38 131 PHE A O 1
#

Secondary structure (DSSP, 8-state):
-----------------------------------------------SS-S--S-EES---GGGEEEEEEE---SS--S-EEEEEEPPSTT-SS-EEEEE-TTSHHHHHHHHHHHHH-TT--S-EEGGG--

InterPro domains:
  IPR001811 Chemokine interleukin-8-like domain [PF00048] (49-109)
  IPR036048 Chemokine interleukin-8-like superfamily [SSF54117] (47-109)

Organism: NCBI:txid630221

Foldseek 3Di:
DDDDDDDDDDDDDDDDDDDDDDDDDDDDDDDDDDDDDDPPPPPVCPDLADPDDPFADLDDDLQQFFKKAWDDADPHRRDIWIKTFTDDDPVPPDTDIHIHDCPHPVNVLVVVQCVVPVPVVDRIDGSVSSD

Radius of gyration: 22.82 Å; chains: 1; bounding box: 60×40×60 Å

Sequence (131 aa):
MLSCCQAAFQILHNTAGLNHCNRHSKSTVKRLRTLSLHEVTAVADGPDRCWCLNGVTKYVPREEIEEFSIFPKKSKCGNVEIILTLKPVNKASKAVQRCLSPDKKQGSNLQLCWSRKNINNSPTLKISNCF

pLDDT: mean 72.55, std 25.51, range [28.81, 97.75]